Protein AF-A0A8S3BQ36-F1 (afdb_monomer)

pLDDT: mean 84.86, std 11.92, range [44.97, 96.44]

Foldseek 3Di:
DDQCLVVLVVVDDDDPPDADEAEDAPPCPPDHNPVSNVVRHHYDHDYDDPPDDPVVVVCVVCVPPDPPNVVVVVVVD

Sequence (77 aa):
GTDPSVFVKSIVHLNKNETALYVRGDDMADFPSRHVVEELMPVKFLPYTNGVSSTKLRKELFSHIKENDMEHLEKIN

Organism: NCBI:txid392030

Mean predicted aligned error: 9.1 Å

Nearest PDB structures (foldseek):
  1yn9-assembly3_C  TM=3.970E-01  e=6.881E+00  Autographa californica nucleopolyhedrovirus
  1svv-assembly1_B  TM=3.888E-01  e=7.380E+00  Leishmania major
  7u32-assembly1_F  TM=3.566E-01  e=6.415E+00  Visna/maedi virus EV1 KV1772
  3awe-assembly2_B  TM=3.175E-01  e=7.916E+00  Ciona intestinalis

Solvent-accessible surface area (backbone atoms only — not comparable to full-atom values): 5168 Å² total; per-residue (Å²): 134,85,80,52,48,67,57,59,60,68,75,60,82,76,61,95,92,57,85,69,73,47,76,42,64,56,90,56,83,86,45,87,46,46,70,57,47,56,74,77,27,57,74,43,71,38,77,83,62,84,96,66,48,72,69,56,51,50,47,63,75,46,65,81,64,54,100,80,45,61,79,58,60,65,75,77,111

Secondary structure (DSSP, 8-state):
---THHHHHHH----TT----EEEETT-SS-TTHHHHHHHS-EEEEPP-TT--HHHHHHHHHTT--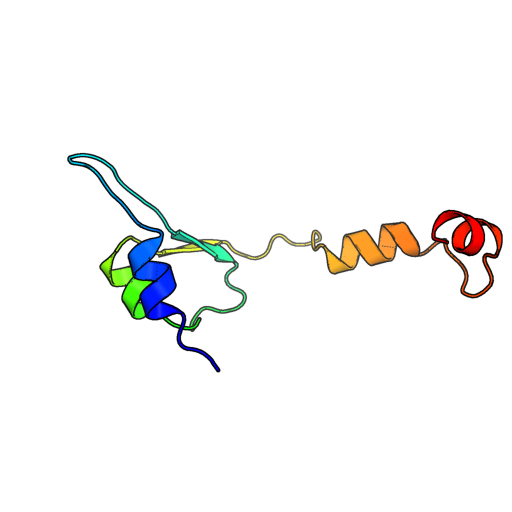TT-HHHHTT--

Radius of gyration: 19.86 Å; Cα contacts (8 Å, |Δi|>4): 51; chains: 1; bounding box: 33×28×52 Å

Structure (mmCIF, N/CA/C/O backbone):
data_AF-A0A8S3BQ36-F1
#
_entry.id   AF-A0A8S3BQ36-F1
#
loop_
_atom_site.group_PDB
_atom_site.id
_atom_site.type_symbol
_atom_site.label_atom_id
_atom_site.label_alt_id
_atom_site.label_comp_id
_atom_site.label_asym_id
_atom_site.label_entity_id
_atom_site.label_seq_id
_atom_site.pdbx_PDB_ins_code
_atom_site.Cartn_x
_atom_site.Cartn_y
_atom_site.Cartn_z
_atom_site.occupancy
_atom_site.B_iso_or_equiv
_atom_site.auth_seq_id
_atom_site.auth_comp_id
_atom_site.auth_asym_id
_atom_site.auth_atom_id
_atom_site.pdbx_PDB_model_num
ATOM 1 N N . GLY A 1 1 ? 10.389 13.973 1.526 1.00 62.38 1 GLY A N 1
ATOM 2 C CA . GLY A 1 1 ? 9.251 13.161 1.062 1.00 62.38 1 GLY A CA 1
ATOM 3 C C . GLY A 1 1 ? 8.027 13.571 1.843 1.00 62.38 1 GLY A C 1
ATOM 4 O O . GLY A 1 1 ? 8.178 13.928 3.003 1.00 62.38 1 GLY A O 1
ATOM 5 N N . THR A 1 2 ? 6.857 13.579 1.213 1.00 79.62 2 THR A N 1
ATOM 6 C CA . THR A 1 2 ? 5.581 13.836 1.897 1.00 79.62 2 THR A CA 1
ATOM 7 C C . THR A 1 2 ? 5.182 12.595 2.688 1.00 79.62 2 THR A C 1
ATOM 9 O O . THR A 1 2 ? 5.282 11.493 2.156 1.00 79.62 2 THR A O 1
ATOM 12 N N . ASP A 1 3 ? 4.756 12.769 3.937 1.00 86.19 3 ASP A N 1
ATOM 13 C CA . ASP A 1 3 ? 4.249 11.685 4.780 1.00 86.19 3 ASP A CA 1
ATOM 14 C C . ASP A 1 3 ? 2.829 11.277 4.329 1.00 86.19 3 ASP A C 1
ATOM 16 O O . ASP A 1 3 ? 1.906 12.093 4.435 1.00 86.19 3 ASP A O 1
ATOM 20 N N . PRO A 1 4 ? 2.613 10.04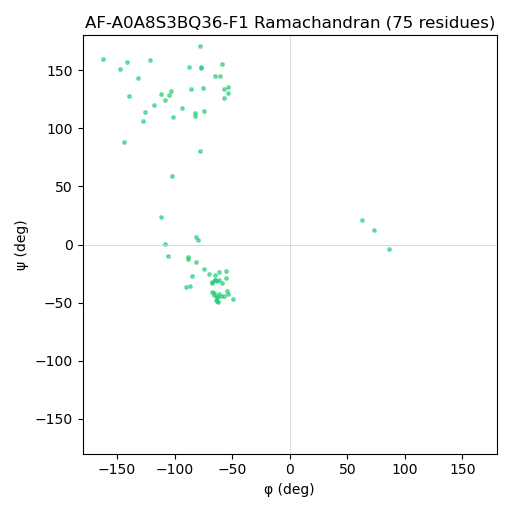8 3.815 1.00 89.88 4 PRO A N 1
ATOM 21 C CA . PRO A 1 4 ? 1.298 9.613 3.356 1.00 89.88 4 PRO A CA 1
ATOM 22 C C . PRO A 1 4 ? 0.358 9.177 4.494 1.00 89.88 4 PRO A C 1
ATOM 24 O O . PRO A 1 4 ? -0.766 8.761 4.215 1.00 89.88 4 PRO A O 1
ATOM 27 N N . SER A 1 5 ? 0.760 9.290 5.765 1.00 90.50 5 SER A N 1
ATOM 28 C CA . SER A 1 5 ? 0.005 8.778 6.921 1.00 90.50 5 SER A CA 1
ATOM 29 C C . SER A 1 5 ? -1.446 9.262 6.976 1.00 90.50 5 SER A C 1
ATOM 31 O O . SER A 1 5 ? -2.354 8.473 7.235 1.00 90.50 5 SER A O 1
ATOM 33 N N . VAL A 1 6 ? -1.693 10.546 6.697 1.00 92.25 6 VAL A N 1
ATOM 34 C CA . VAL A 1 6 ? -3.051 11.124 6.701 1.00 92.25 6 VAL A CA 1
ATOM 35 C C . VAL A 1 6 ? -3.916 10.522 5.597 1.00 92.25 6 VAL A C 1
ATOM 37 O O . VAL A 1 6 ? -5.083 10.200 5.824 1.00 92.25 6 VAL A O 1
ATOM 40 N N . PHE A 1 7 ? -3.339 10.332 4.412 1.00 91.38 7 PHE A N 1
ATOM 41 C CA . PHE A 1 7 ? -4.032 9.713 3.290 1.00 91.38 7 PHE A CA 1
ATOM 42 C C . PHE A 1 7 ? -4.405 8.268 3.622 1.00 91.38 7 PHE A C 1
ATOM 44 O O . PHE A 1 7 ? -5.570 7.901 3.507 1.00 91.38 7 PHE A O 1
ATOM 51 N N . VAL A 1 8 ? -3.450 7.481 4.130 1.00 90.69 8 VAL A N 1
ATOM 52 C CA . VAL A 1 8 ? -3.674 6.081 4.525 1.00 90.69 8 VAL A CA 1
ATOM 53 C C . VAL A 1 8 ? -4.796 5.964 5.560 1.00 90.69 8 VAL A C 1
ATOM 55 O O . VAL A 1 8 ? -5.679 5.126 5.408 1.00 90.69 8 VAL A O 1
ATOM 58 N N . LYS A 1 9 ? -4.821 6.837 6.574 1.00 91.50 9 LYS A N 1
ATOM 59 C CA . LYS A 1 9 ? -5.906 6.859 7.571 1.00 91.50 9 LYS A CA 1
ATOM 60 C C . LYS A 1 9 ? -7.268 7.186 6.966 1.00 91.50 9 LYS A C 1
ATOM 62 O O . LYS A 1 9 ? -8.279 6.710 7.460 1.00 91.50 9 LYS A O 1
ATOM 67 N N . SER A 1 10 ? -7.294 7.994 5.912 1.00 91.94 10 SER A N 1
ATOM 68 C CA . SER A 1 10 ? -8.537 8.478 5.305 1.00 91.94 10 SER A CA 1
ATOM 69 C C . SER A 1 10 ? -9.137 7.499 4.294 1.00 91.94 10 SER A C 1
ATOM 71 O O . SER A 1 10 ? -10.346 7.513 4.089 1.00 91.94 10 SER A O 1
ATOM 73 N N . ILE A 1 11 ? -8.320 6.656 3.652 1.00 90.44 11 ILE A N 1
ATOM 74 C CA . ILE A 1 11 ? -8.806 5.687 2.652 1.00 90.44 11 ILE A CA 1
ATOM 75 C C . ILE A 1 11 ? -9.390 4.411 3.270 1.00 90.44 11 ILE A C 1
ATOM 77 O O . ILE A 1 11 ? -10.046 3.644 2.569 1.00 90.44 11 ILE A O 1
ATOM 81 N N . VAL A 1 12 ? -9.139 4.158 4.558 1.00 89.38 12 VAL A N 1
ATOM 82 C CA . VAL A 1 12 ? -9.612 2.959 5.256 1.00 89.38 12 VAL A CA 1
ATOM 83 C C . VAL A 1 12 ? -10.831 3.319 6.092 1.00 89.38 12 VAL A C 1
ATOM 85 O O . VAL A 1 12 ? -10.723 3.992 7.113 1.00 89.38 12 VAL A O 1
ATOM 88 N N . HIS A 1 13 ? -11.997 2.842 5.670 1.00 89.94 13 HIS A N 1
ATOM 89 C CA . HIS A 1 13 ? -13.243 2.991 6.409 1.00 89.94 13 HIS A CA 1
ATOM 90 C C . HIS A 1 13 ? -13.889 1.615 6.564 1.00 89.94 13 HIS A C 1
ATOM 92 O O . HIS A 1 13 ? -14.367 1.054 5.583 1.00 89.94 13 HIS A O 1
ATOM 98 N N . LEU A 1 14 ? -13.839 1.061 7.778 1.00 89.81 14 LEU A N 1
ATOM 99 C CA . LEU A 1 14 ? -14.375 -0.262 8.099 1.00 89.81 14 LEU A CA 1
ATOM 100 C C . LEU A 1 14 ? -15.639 -0.125 8.945 1.00 89.81 14 LEU A C 1
ATOM 102 O O . LEU A 1 14 ? -15.612 0.468 10.026 1.00 89.81 14 LEU A O 1
ATOM 106 N N . ASN A 1 15 ? -16.735 -0.712 8.476 1.00 92.06 15 ASN A N 1
ATOM 107 C CA . ASN A 1 15 ? -17.950 -0.880 9.261 1.00 92.06 15 ASN A CA 1
ATOM 108 C C . ASN A 1 15 ? -17.811 -2.041 10.256 1.00 92.06 15 ASN A C 1
ATOM 110 O O . ASN A 1 15 ? -16.877 -2.847 10.221 1.00 92.06 15 ASN A O 1
ATOM 114 N N . LYS A 1 16 ? -18.792 -2.168 11.157 1.00 91.94 16 LYS A N 1
ATOM 115 C CA . LYS A 1 16 ? -18.854 -3.294 12.095 1.00 91.94 16 LYS A CA 1
ATOM 116 C C . LYS A 1 16 ? -18.870 -4.625 11.326 1.00 91.94 16 LYS A C 1
ATOM 118 O O . LYS A 1 16 ? -19.761 -4.847 10.513 1.00 91.94 16 LYS A O 1
ATOM 123 N N . ASN A 1 17 ? -17.939 -5.517 11.672 1.00 92.69 17 ASN A N 1
ATOM 124 C CA . ASN A 1 17 ? -17.707 -6.836 11.059 1.00 92.69 17 ASN A CA 1
ATOM 125 C C . ASN A 1 17 ? -17.060 -6.826 9.660 1.00 92.69 17 ASN A C 1
ATOM 127 O O . ASN A 1 17 ? -17.021 -7.874 9.018 1.00 92.69 17 ASN A O 1
ATOM 131 N N . GLU A 1 18 ? -16.531 -5.696 9.190 1.00 94.00 18 GLU A N 1
ATOM 132 C CA . GLU A 1 18 ? -15.688 -5.673 7.992 1.00 94.00 18 GLU A CA 1
ATOM 133 C C . GLU A 1 18 ? -14.218 -5.924 8.342 1.00 94.00 18 GLU A C 1
ATOM 13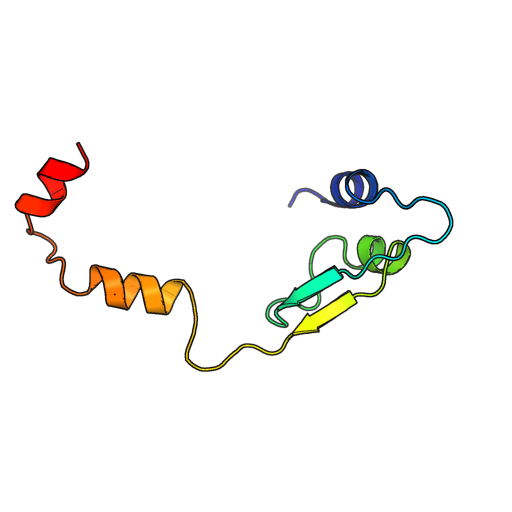5 O O . GLU A 1 18 ? -13.748 -5.630 9.442 1.00 94.00 18 GLU A O 1
ATOM 140 N N . THR A 1 19 ? -13.479 -6.472 7.382 1.00 92.9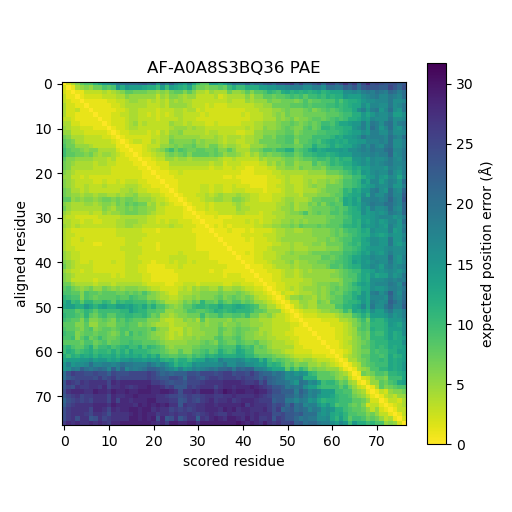4 19 THR A N 1
ATOM 141 C CA . THR A 1 19 ? -12.046 -6.751 7.507 1.00 92.94 19 THR A CA 1
ATOM 142 C C . THR A 1 19 ? -11.316 -6.224 6.286 1.00 92.94 19 THR A C 1
ATOM 144 O O . THR A 1 19 ? -11.817 -6.363 5.171 1.00 92.94 19 THR A O 1
ATOM 147 N N . ALA A 1 20 ? -10.108 -5.701 6.479 1.00 93.81 20 ALA A N 1
ATOM 148 C CA . ALA A 1 20 ? -9.222 -5.310 5.389 1.00 93.81 20 ALA A CA 1
ATOM 149 C C . ALA A 1 20 ? -7.884 -6.053 5.458 1.00 93.81 20 ALA A C 1
ATOM 151 O O . ALA A 1 20 ? -7.476 -6.550 6.508 1.00 93.81 20 ALA A O 1
ATOM 152 N N . LEU A 1 21 ? -7.211 -6.114 4.311 1.00 95.00 21 LEU A N 1
ATOM 153 C CA . LEU A 1 21 ? -5.865 -6.645 4.150 1.00 95.00 21 LEU A CA 1
ATOM 154 C C . LEU A 1 21 ? -5.109 -5.745 3.177 1.00 95.00 21 LEU A C 1
ATOM 156 O O . LEU A 1 21 ? -5.573 -5.514 2.059 1.00 95.00 21 LEU A O 1
ATOM 160 N N . TYR A 1 22 ? -3.926 -5.288 3.574 1.00 94.81 22 TYR A N 1
ATOM 161 C CA . TYR A 1 22 ? -3.048 -4.538 2.688 1.00 94.81 22 TYR A CA 1
ATOM 162 C C . TYR A 1 22 ? -2.057 -5.489 2.014 1.00 94.81 22 TYR A C 1
ATOM 164 O O . TYR A 1 22 ? -1.243 -6.125 2.685 1.00 94.81 22 TYR A O 1
ATOM 172 N N . VAL A 1 23 ? -2.113 -5.587 0.685 1.00 94.69 23 VAL A N 1
ATOM 173 C CA . VAL A 1 23 ? -1.256 -6.486 -0.101 1.00 94.69 23 VAL A CA 1
ATOM 174 C C . VAL A 1 23 ? -0.268 -5.674 -0.933 1.00 94.69 23 VAL A C 1
ATOM 176 O O . VAL A 1 23 ? -0.666 -4.763 -1.657 1.00 94.69 23 VAL A O 1
ATOM 179 N N . ARG A 1 24 ? 1.023 -6.012 -0.851 1.00 93.12 24 ARG A N 1
ATOM 180 C CA . ARG A 1 24 ? 2.104 -5.339 -1.590 1.00 93.12 24 ARG A CA 1
ATOM 181 C C . ARG A 1 24 ? 3.149 -6.340 -2.073 1.00 93.12 24 ARG A C 1
ATOM 183 O O . ARG A 1 24 ? 3.294 -7.400 -1.475 1.00 93.12 24 ARG A O 1
ATOM 190 N N . GLY A 1 25 ? 3.903 -5.986 -3.112 1.00 91.81 25 GLY A N 1
ATOM 191 C CA . GLY A 1 25 ? 5.182 -6.638 -3.400 1.00 91.81 25 GLY A CA 1
ATOM 192 C C . GLY A 1 25 ? 6.172 -6.508 -2.236 1.00 91.81 25 GLY A C 1
ATOM 193 O O . GLY A 1 25 ? 6.070 -5.601 -1.408 1.00 91.81 25 GLY A O 1
ATOM 194 N N . ASP A 1 26 ? 7.115 -7.440 -2.167 1.00 92.00 26 ASP A N 1
ATOM 195 C CA . ASP A 1 26 ? 8.220 -7.466 -1.205 1.00 92.00 26 ASP A CA 1
ATOM 196 C C . ASP A 1 26 ? 9.412 -6.570 -1.601 1.00 92.00 26 ASP A C 1
ATOM 198 O O . ASP A 1 26 ? 10.431 -6.549 -0.913 1.00 92.00 26 ASP A O 1
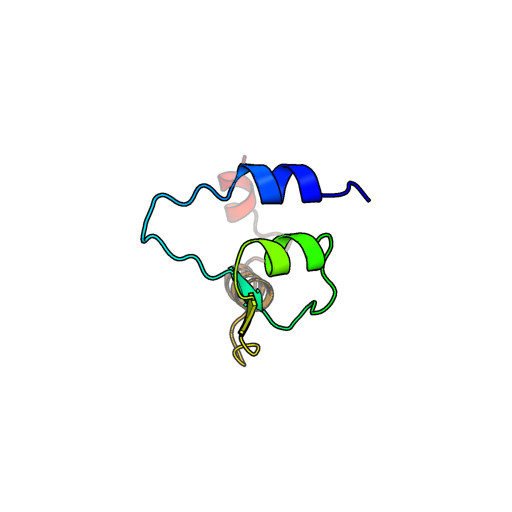ATOM 202 N N . ASP A 1 27 ? 9.268 -5.780 -2.670 1.00 89.25 27 ASP A N 1
ATOM 203 C CA . ASP A 1 27 ? 10.284 -4.884 -3.231 1.00 89.25 27 ASP A CA 1
ATOM 204 C C . ASP A 1 27 ? 10.682 -3.737 -2.289 1.00 89.25 27 ASP A C 1
ATOM 206 O O . ASP A 1 27 ? 11.802 -3.230 -2.355 1.00 89.25 27 ASP A O 1
ATOM 210 N N . MET A 1 28 ? 9.778 -3.335 -1.392 1.00 88.88 28 MET A N 1
ATOM 211 C CA . MET A 1 28 ? 10.029 -2.303 -0.388 1.00 88.88 28 MET A CA 1
ATOM 212 C C . MET A 1 28 ? 9.309 -2.637 0.920 1.00 88.88 28 MET A C 1
ATOM 214 O O . MET A 1 28 ? 8.178 -2.211 1.159 1.00 88.88 28 MET A O 1
ATOM 218 N N . ALA A 1 29 ? 9.986 -3.394 1.785 1.00 89.88 29 ALA A N 1
ATOM 219 C CA . ALA A 1 29 ? 9.448 -3.787 3.085 1.00 89.88 29 ALA A CA 1
ATOM 220 C C . ALA A 1 29 ? 9.292 -2.607 4.063 1.00 89.88 29 ALA A C 1
ATOM 222 O O . ALA A 1 29 ? 8.371 -2.619 4.875 1.00 89.88 29 ALA A O 1
ATOM 223 N N . ASP A 1 30 ? 10.157 -1.592 3.993 1.00 91.81 30 ASP A N 1
ATOM 224 C CA . ASP A 1 30 ? 10.118 -0.402 4.861 1.00 91.81 30 ASP A CA 1
ATOM 225 C C . ASP A 1 30 ? 9.520 0.808 4.126 1.00 91.81 30 ASP A C 1
ATOM 227 O O . ASP A 1 30 ? 10.169 1.821 3.871 1.00 91.81 30 ASP A O 1
ATOM 231 N N . PHE A 1 31 ? 8.279 0.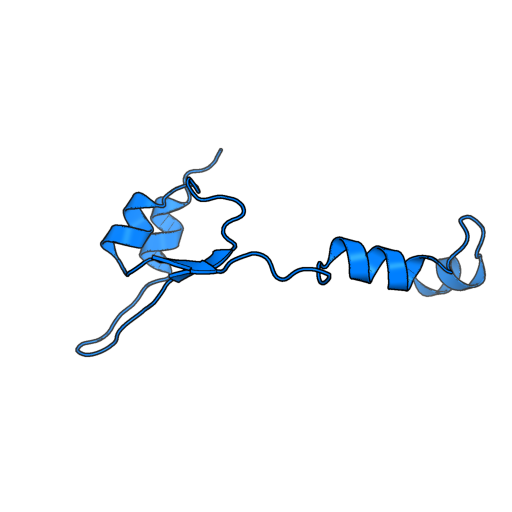655 3.665 1.00 91.81 31 PHE A N 1
ATOM 232 C CA . PHE A 1 31 ? 7.602 1.707 2.915 1.00 91.81 31 PHE A CA 1
ATOM 233 C C . PHE A 1 31 ? 7.085 2.829 3.840 1.00 91.81 31 PHE A C 1
ATOM 235 O O . PHE A 1 31 ? 6.724 2.574 4.993 1.00 91.81 31 PHE A O 1
ATOM 242 N N . PRO A 1 32 ? 6.972 4.076 3.339 1.00 92.00 32 PRO A N 1
ATOM 243 C CA . PRO A 1 32 ? 6.457 5.195 4.127 1.00 92.00 32 PRO A CA 1
ATOM 244 C C . PRO A 1 32 ? 5.083 4.903 4.742 1.00 92.00 32 PRO A C 1
ATOM 246 O O . PRO A 1 32 ? 4.195 4.383 4.068 1.00 92.00 32 PRO A O 1
ATOM 249 N N . SER A 1 33 ? 4.912 5.257 6.018 1.00 92.31 33 SER A N 1
ATOM 250 C CA . SER A 1 33 ? 3.681 5.031 6.798 1.00 92.31 33 SER A CA 1
ATOM 251 C C . SER A 1 33 ? 3.295 3.566 7.011 1.00 92.31 33 SER A C 1
ATOM 253 O O . SER A 1 33 ? 2.146 3.286 7.347 1.00 92.31 33 SER A O 1
ATOM 255 N N . ARG A 1 34 ? 4.237 2.621 6.885 1.00 93.56 34 ARG A N 1
ATOM 256 C CA . ARG A 1 34 ? 4.000 1.207 7.213 1.00 93.56 34 ARG A CA 1
ATOM 257 C C . ARG A 1 34 ? 3.353 1.008 8.583 1.00 93.56 34 ARG A C 1
ATOM 259 O O . ARG A 1 34 ? 2.358 0.298 8.667 1.00 93.56 34 ARG A O 1
ATOM 266 N N . HIS A 1 35 ? 3.867 1.684 9.608 1.00 94.00 35 HIS A N 1
ATOM 267 C CA . HIS A 1 35 ? 3.323 1.626 10.967 1.00 94.00 35 HIS A CA 1
ATOM 268 C C . HIS A 1 35 ? 1.825 1.981 11.015 1.00 94.00 35 HIS A C 1
ATOM 270 O O . HIS A 1 35 ? 1.053 1.296 11.670 1.00 94.00 35 HIS A O 1
ATOM 276 N N . VAL A 1 36 ? 1.388 2.985 10.245 1.00 94.25 36 VAL A N 1
ATOM 277 C CA . VAL A 1 36 ? -0.029 3.373 10.150 1.00 94.25 36 VAL A CA 1
ATOM 278 C C . VAL A 1 36 ? -0.864 2.298 9.465 1.00 94.25 36 VAL A C 1
ATOM 280 O O . VAL A 1 36 ? -1.986 2.032 9.881 1.00 94.25 36 VAL A O 1
ATOM 283 N N . VAL A 1 37 ? -0.343 1.687 8.398 1.00 94.56 37 VAL A N 1
ATOM 284 C CA . VAL A 1 37 ? -1.051 0.593 7.723 1.00 94.56 37 VAL A CA 1
ATOM 285 C C . VAL A 1 37 ? -1.220 -0.588 8.677 1.00 94.56 37 VAL A C 1
ATOM 287 O O . VAL A 1 37 ? -2.325 -1.107 8.775 1.00 94.56 37 VAL A O 1
ATOM 290 N N . GLU A 1 38 ? -0.163 -0.964 9.402 1.00 94.94 38 GLU A N 1
ATOM 291 C CA . GLU A 1 38 ? -0.172 -2.071 10.369 1.00 94.94 38 GLU A CA 1
ATOM 292 C C . GLU A 1 38 ? -1.108 -1.819 11.566 1.00 94.94 38 GLU A C 1
ATOM 294 O O . GLU A 1 38 ? -1.691 -2.769 12.085 1.00 94.94 38 GLU A O 1
ATOM 299 N N . GLU A 1 39 ? -1.306 -0.559 11.973 1.00 93.81 39 GLU A N 1
ATOM 300 C CA . GLU A 1 39 ? -2.316 -0.173 12.974 1.00 93.81 39 GLU A CA 1
ATOM 301 C C . GLU A 1 39 ? -3.757 -0.372 12.475 1.00 93.81 39 GLU A C 1
ATOM 303 O O . GLU A 1 39 ? -4.650 -0.671 13.268 1.00 93.81 39 GLU A O 1
ATOM 308 N N . LEU A 1 40 ? -4.001 -0.187 11.173 1.00 93.00 40 LEU A N 1
ATOM 309 C CA . LEU A 1 40 ? -5.341 -0.252 10.578 1.00 93.00 40 LEU A CA 1
ATOM 310 C C . LEU A 1 40 ? -5.714 -1.661 10.106 1.00 93.00 40 LEU A C 1
ATOM 312 O O . LEU A 1 40 ? -6.883 -2.042 10.173 1.00 93.00 40 LEU A O 1
ATOM 316 N N . MET A 1 41 ? -4.751 -2.420 9.581 1.00 94.69 41 MET A N 1
ATOM 317 C CA . MET A 1 41 ? -4.979 -3.748 9.013 1.00 94.69 41 MET A CA 1
ATOM 318 C C . MET A 1 41 ? -3.681 -4.562 8.879 1.00 94.69 41 MET A C 1
ATOM 320 O O . MET A 1 41 ? -2.590 -3.999 8.787 1.00 94.69 41 MET A O 1
ATOM 324 N N . PRO A 1 42 ? -3.768 -5.899 8.774 1.00 95.19 42 PRO A N 1
ATOM 325 C CA . PRO A 1 42 ? -2.604 -6.724 8.483 1.00 95.19 42 PRO A CA 1
ATOM 326 C C . PRO A 1 42 ? -1.961 -6.367 7.135 1.00 95.19 42 PRO A C 1
ATOM 328 O O . PRO A 1 42 ? -2.650 -6.074 6.153 1.00 95.19 42 PRO A O 1
ATOM 331 N N . VAL A 1 43 ? -0.633 -6.466 7.075 1.00 95.94 43 VAL A N 1
ATOM 332 C CA . VAL A 1 43 ? 0.152 -6.310 5.844 1.00 95.94 43 VAL A CA 1
ATOM 333 C C . VAL A 1 43 ? 0.622 -7.678 5.361 1.00 95.94 43 VAL A C 1
ATOM 335 O O . VAL A 1 43 ? 1.231 -8.441 6.113 1.00 95.94 43 VAL A O 1
ATOM 338 N N . LYS A 1 44 ? 0.378 -7.985 4.085 1.00 96.44 44 LYS A N 1
ATOM 339 C CA . LYS A 1 44 ? 0.899 -9.180 3.419 1.00 96.44 44 LYS A CA 1
ATOM 340 C C . LYS A 1 44 ? 1.809 -8.798 2.260 1.00 96.44 44 LYS A C 1
ATOM 342 O O . LYS A 1 44 ? 1.376 -8.180 1.290 1.00 96.44 44 LYS A O 1
ATOM 347 N N . PHE A 1 45 ? 3.057 -9.245 2.350 1.00 95.31 45 PHE A N 1
ATOM 348 C CA . PHE A 1 45 ? 4.006 -9.164 1.249 1.00 95.31 45 PHE A CA 1
ATOM 349 C C . PHE A 1 45 ? 3.853 -10.368 0.320 1.00 95.31 45 PHE A C 1
ATOM 351 O O . PHE A 1 45 ? 3.738 -11.512 0.777 1.00 95.31 45 PHE A O 1
ATOM 358 N N . LEU A 1 46 ? 3.830 -10.093 -0.980 1.00 92.44 46 LEU A N 1
ATOM 359 C CA . LEU A 1 46 ? 3.840 -11.084 -2.042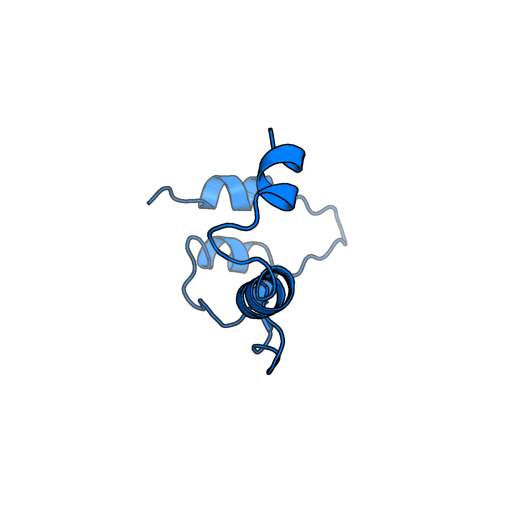 1.00 92.44 46 LEU A CA 1
ATOM 360 C C . LEU A 1 46 ? 5.241 -11.159 -2.646 1.00 92.44 46 LEU A C 1
ATOM 362 O O . LEU A 1 46 ? 5.796 -10.110 -2.979 1.00 92.44 46 LEU A O 1
ATOM 366 N N . PRO A 1 47 ? 5.788 -12.372 -2.826 1.00 89.12 47 PRO A N 1
ATOM 367 C CA . PRO A 1 47 ? 7.067 -12.532 -3.488 1.00 89.12 47 PRO A CA 1
ATOM 368 C C . PRO A 1 47 ? 6.965 -12.093 -4.945 1.00 89.12 47 PRO A C 1
ATOM 370 O O . PRO A 1 47 ? 5.949 -12.324 -5.615 1.00 89.12 47 PRO A O 1
ATOM 373 N N . TYR A 1 48 ? 8.042 -11.504 -5.455 1.00 84.75 48 TYR A N 1
ATOM 374 C CA . TYR A 1 48 ? 8.144 -11.198 -6.874 1.00 84.75 48 TYR A CA 1
ATOM 375 C C . TYR A 1 48 ? 7.884 -12.440 -7.746 1.00 84.75 48 TYR A C 1
ATOM 377 O O . TYR A 1 48 ? 8.471 -13.509 -7.558 1.00 84.75 48 TYR A O 1
ATOM 385 N N . THR A 1 49 ? 7.009 -12.290 -8.744 1.00 85.94 49 THR A N 1
ATOM 386 C CA . THR A 1 49 ? 6.745 -13.347 -9.725 1.00 85.94 49 THR A CA 1
ATOM 387 C C . THR A 1 49 ? 7.810 -13.313 -10.811 1.00 85.94 49 THR A C 1
ATOM 389 O O . THR A 1 49 ? 7.887 -12.380 -11.613 1.00 85.94 49 THR A O 1
ATOM 392 N N . ASN A 1 50 ? 8.633 -14.359 -10.857 1.00 81.38 50 ASN A N 1
ATOM 393 C CA . ASN A 1 50 ? 9.697 -14.465 -11.845 1.00 81.38 50 ASN A CA 1
ATOM 394 C C . ASN A 1 50 ? 9.154 -14.379 -13.277 1.00 81.38 50 ASN A C 1
ATOM 396 O O . ASN A 1 50 ? 8.195 -15.048 -13.650 1.00 81.38 50 ASN A O 1
ATOM 400 N N . GLY A 1 51 ? 9.819 -13.567 -14.097 1.00 77.62 51 GLY A N 1
ATOM 401 C CA . GLY A 1 51 ? 9.541 -13.472 -15.528 1.00 77.62 51 GLY A CA 1
ATOM 402 C C . GLY A 1 51 ? 8.437 -12.496 -15.936 1.00 77.62 51 GLY A C 1
ATOM 403 O O . GLY A 1 51 ? 8.300 -12.290 -17.142 1.00 77.62 51 GLY A O 1
ATOM 404 N N . VAL A 1 52 ? 7.732 -11.851 -14.997 1.00 80.12 52 VAL A N 1
ATOM 405 C CA . VAL A 1 52 ? 6.659 -10.885 -15.292 1.00 80.12 52 VAL A CA 1
ATOM 406 C C . VAL A 1 52 ? 6.933 -9.551 -14.594 1.00 80.12 52 VAL A C 1
ATOM 408 O O . VAL A 1 52 ? 6.890 -9.451 -13.374 1.00 80.12 52 VAL A O 1
ATOM 411 N N . SER A 1 53 ? 7.186 -8.497 -15.372 1.00 86.12 53 SER A N 1
ATOM 412 C CA . SER A 1 53 ? 7.189 -7.117 -14.870 1.00 86.12 53 SER A CA 1
ATOM 413 C C . SER A 1 53 ? 6.714 -6.150 -15.944 1.00 86.12 53 SER A C 1
ATOM 415 O O . SER A 1 53 ? 6.943 -6.374 -17.134 1.00 86.12 53 SER A O 1
ATOM 417 N N . SER A 1 54 ? 6.103 -5.034 -15.541 1.00 86.88 54 SER A N 1
ATOM 418 C CA . SER A 1 54 ? 5.635 -4.015 -16.490 1.00 86.88 54 SER A CA 1
ATOM 419 C C . SER A 1 54 ? 6.777 -3.459 -17.343 1.00 86.88 54 SER A C 1
ATOM 421 O O . SER A 1 54 ? 6.579 -3.149 -18.511 1.00 86.88 54 SER A O 1
ATOM 423 N N . THR A 1 55 ? 7.991 -3.365 -16.792 1.00 86.69 55 THR A N 1
ATOM 424 C CA . THR A 1 55 ? 9.182 -2.949 -17.548 1.00 86.69 55 THR A CA 1
ATOM 425 C C . THR A 1 55 ? 9.552 -3.966 -18.622 1.00 86.69 55 THR A C 1
ATOM 427 O O . THR A 1 55 ? 9.846 -3.565 -19.745 1.00 86.69 55 THR A O 1
ATOM 430 N N . LYS A 1 56 ? 9.520 -5.265 -18.303 1.00 85.94 56 LYS A N 1
ATOM 431 C CA . LYS A 1 56 ? 9.793 -6.328 -19.276 1.00 85.94 56 LYS A CA 1
ATOM 432 C C . LYS A 1 56 ? 8.734 -6.346 -20.380 1.00 85.94 56 LYS A C 1
ATOM 434 O O . LYS A 1 56 ? 9.097 -6.285 -21.546 1.00 85.94 56 LYS A O 1
ATOM 439 N N . LEU A 1 57 ? 7.453 -6.298 -20.009 1.00 87.69 57 LEU A N 1
ATOM 440 C CA . LEU A 1 57 ? 6.338 -6.276 -20.960 1.00 87.69 57 LEU A CA 1
ATOM 441 C C . LEU A 1 57 ? 6.379 -5.051 -21.878 1.00 87.69 57 LEU A C 1
ATOM 443 O O . LEU A 1 57 ? 6.193 -5.190 -23.079 1.00 87.69 57 LEU A O 1
ATOM 447 N N . ARG A 1 58 ? 6.673 -3.855 -21.345 1.00 89.12 58 ARG A N 1
ATOM 448 C CA . ARG A 1 58 ? 6.847 -2.654 -22.178 1.00 89.12 58 ARG A CA 1
ATOM 449 C C . ARG A 1 58 ? 8.023 -2.800 -23.136 1.00 89.12 58 ARG A C 1
ATOM 451 O O . ARG A 1 58 ? 7.885 -2.467 -24.303 1.00 89.12 58 ARG A O 1
ATOM 458 N N . LYS A 1 59 ? 9.171 -3.303 -22.670 1.00 87.19 59 LYS A N 1
ATOM 45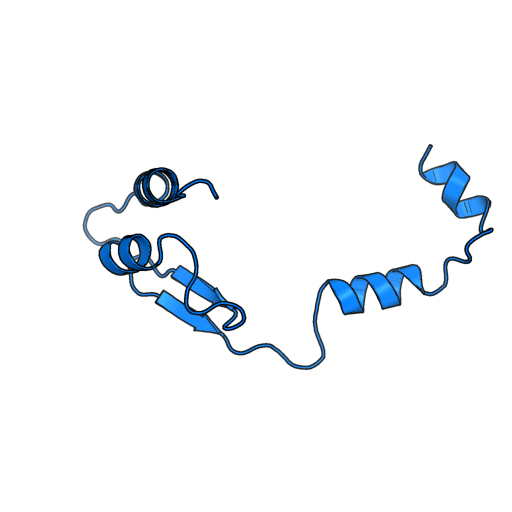9 C CA . LYS A 1 59 ? 10.326 -3.532 -23.550 1.00 87.19 59 LYS A CA 1
ATOM 460 C C . LYS A 1 59 ? 9.988 -4.510 -24.667 1.00 87.19 59 LYS A C 1
ATOM 462 O O . LYS A 1 59 ? 10.320 -4.231 -25.804 1.00 87.19 59 LYS A O 1
ATOM 467 N N . GLU A 1 60 ? 9.312 -5.610 -24.362 1.00 87.25 60 GLU A N 1
ATOM 468 C CA . GLU A 1 60 ? 8.864 -6.578 -25.368 1.00 87.25 60 GLU A CA 1
ATOM 469 C C . GLU A 1 60 ? 7.875 -5.936 -26.352 1.00 87.25 60 GLU A C 1
ATOM 471 O O . GLU A 1 60 ? 8.102 -5.990 -27.561 1.00 87.25 60 GLU A O 1
ATOM 476 N N . LEU A 1 61 ? 6.853 -5.237 -25.844 1.00 85.56 61 LEU A N 1
ATOM 477 C CA . LEU A 1 61 ? 5.841 -4.551 -26.650 1.00 85.56 61 LEU A CA 1
ATOM 478 C C . LEU A 1 61 ? 6.417 -3.450 -27.544 1.00 85.56 61 LEU A C 1
ATOM 480 O O . LEU A 1 61 ? 5.865 -3.208 -28.601 1.00 85.56 61 LEU A O 1
ATOM 484 N N . PHE A 1 62 ? 7.498 -2.782 -27.152 1.00 84.38 62 PHE A N 1
ATOM 485 C CA . PHE A 1 62 ? 8.077 -1.686 -27.936 1.00 84.38 62 PHE A CA 1
ATOM 486 C C . PHE A 1 62 ? 9.406 -2.054 -28.610 1.00 84.38 62 PHE A C 1
ATOM 488 O O . PHE A 1 62 ? 9.975 -1.238 -29.323 1.00 84.38 62 PHE A O 1
ATOM 495 N N . SER A 1 63 ? 9.894 -3.287 -28.437 1.00 80.88 63 SER A N 1
ATOM 496 C CA . SER A 1 63 ? 11.182 -3.752 -28.985 1.00 80.88 63 SER A CA 1
ATOM 497 C C . SER A 1 63 ? 11.262 -3.725 -30.512 1.00 80.88 63 SER A C 1
ATOM 499 O O . SER A 1 63 ? 12.358 -3.677 -31.066 1.00 80.88 63 SER A O 1
ATOM 501 N N . HIS A 1 64 ? 10.115 -3.772 -31.190 1.00 74.50 64 HIS A N 1
ATOM 502 C CA . HIS A 1 64 ? 10.015 -3.726 -32.647 1.00 74.50 64 HIS A CA 1
ATOM 503 C C . HIS A 1 64 ? 9.919 -2.301 -33.201 1.00 74.50 64 HIS A C 1
ATOM 505 O O . HIS A 1 64 ? 10.093 -2.117 -34.404 1.00 74.50 64 HIS A O 1
ATOM 511 N N . ILE A 1 65 ? 9.684 -1.304 -32.342 1.00 71.88 65 ILE A N 1
ATOM 512 C CA . ILE A 1 65 ? 9.615 0.100 -32.741 1.00 71.88 65 ILE A CA 1
ATOM 513 C C . ILE A 1 65 ? 11.043 0.626 -32.831 1.00 71.88 65 ILE A C 1
ATOM 515 O O . ILE A 1 65 ? 11.754 0.732 -31.830 1.00 71.88 65 ILE A O 1
ATOM 519 N N . LYS A 1 66 ? 11.492 0.909 -34.054 1.00 69.25 66 LYS A N 1
ATOM 520 C CA . LYS A 1 66 ? 12.804 1.521 -34.287 1.00 69.25 66 LYS A CA 1
ATOM 521 C C . LYS A 1 66 ? 12.733 3.013 -33.970 1.00 69.25 66 LYS A C 1
ATOM 523 O O . LYS A 1 66 ? 11.695 3.639 -34.142 1.00 69.25 66 LYS A O 1
ATOM 528 N N . GLU A 1 67 ? 13.863 3.599 -33.585 1.00 64.62 67 GLU A N 1
ATOM 529 C CA . GLU A 1 67 ? 13.979 5.031 -33.249 1.00 64.62 67 GLU A CA 1
ATOM 530 C C . GLU A 1 67 ? 13.504 5.965 -34.390 1.00 64.62 67 GLU A C 1
ATOM 532 O O . GLU A 1 67 ? 13.071 7.081 -34.131 1.00 64.62 67 GLU A O 1
ATOM 537 N N . ASN A 1 68 ? 13.499 5.468 -35.637 1.00 64.69 68 ASN A N 1
ATOM 538 C CA . ASN A 1 68 ? 13.078 6.183 -36.850 1.00 64.69 68 ASN A CA 1
ATOM 539 C C . ASN A 1 68 ? 11.776 5.637 -37.474 1.00 64.69 68 ASN A C 1
ATOM 541 O O . ASN A 1 68 ? 11.571 5.765 -38.682 1.00 64.69 68 ASN A O 1
ATOM 545 N N . ASP A 1 69 ? 10.920 4.972 -36.696 1.00 67.19 69 ASP A N 1
ATOM 546 C CA . ASP A 1 69 ? 9.649 4.433 -37.189 1.00 67.19 69 ASP A CA 1
ATOM 547 C C . ASP A 1 69 ? 8.588 5.546 -37.317 1.00 67.19 69 ASP A C 1
ATOM 549 O O . ASP A 1 69 ? 7.752 5.773 -36.437 1.00 67.19 69 ASP A O 1
ATOM 553 N N . MET A 1 70 ? 8.682 6.299 -38.420 1.00 62.75 70 MET A N 1
ATOM 554 C CA . MET A 1 70 ? 7.829 7.454 -38.738 1.00 62.75 70 MET A CA 1
ATOM 555 C C . MET A 1 70 ? 6.330 7.121 -38.723 1.00 62.75 70 MET A C 1
ATOM 557 O O . MET A 1 70 ? 5.518 7.976 -38.381 1.00 62.75 70 MET A O 1
ATOM 561 N N . GLU A 1 71 ? 5.958 5.872 -39.016 1.00 63.12 71 GLU A N 1
ATOM 562 C CA . GLU A 1 71 ? 4.562 5.418 -39.045 1.00 63.12 71 GLU A CA 1
ATOM 563 C C . GLU A 1 71 ? 3.929 5.359 -37.639 1.00 63.12 71 GLU A C 1
ATOM 565 O O . GLU A 1 71 ? 2.708 5.472 -37.487 1.00 63.12 71 GLU A O 1
ATOM 570 N N . HIS A 1 72 ? 4.746 5.201 -36.588 1.00 59.75 72 HIS A N 1
ATOM 571 C CA . HIS A 1 72 ? 4.276 5.239 -35.202 1.00 59.75 72 HIS A CA 1
ATOM 572 C C . HIS A 1 72 ? 4.233 6.668 -34.647 1.00 59.75 72 HIS A C 1
ATOM 574 O O . HIS A 1 72 ? 3.303 7.009 -33.920 1.00 59.75 72 HIS A O 1
ATOM 580 N N . LEU A 1 73 ? 5.187 7.522 -35.034 1.00 56.19 73 LEU A N 1
ATOM 581 C CA . LEU A 1 73 ? 5.246 8.929 -34.615 1.00 56.19 73 LEU A CA 1
ATOM 582 C C . LEU A 1 73 ? 4.062 9.762 -35.139 1.00 56.19 73 LEU A C 1
ATOM 584 O O . LEU A 1 73 ? 3.619 10.681 -34.455 1.00 56.19 73 LEU A O 1
ATOM 588 N N . GLU A 1 74 ? 3.504 9.418 -36.302 1.00 59.97 74 GLU A N 1
ATOM 589 C CA . GLU A 1 74 ? 2.311 10.081 -36.855 1.00 59.97 74 GLU A CA 1
ATOM 590 C C . GLU A 1 74 ? 0.998 9.705 -36.144 1.00 59.97 74 GLU A C 1
ATOM 592 O O . GLU A 1 74 ? 0.036 10.459 -36.225 1.00 59.97 74 GLU A O 1
ATOM 597 N N . LYS A 1 75 ? 0.934 8.572 -35.428 1.00 59.53 75 LYS A N 1
ATOM 598 C CA . LYS A 1 75 ? -0.287 8.117 -34.723 1.00 59.53 75 LYS A CA 1
ATOM 599 C C . LYS A 1 75 ? -0.420 8.649 -33.291 1.00 59.53 75 LYS A C 1
ATOM 601 O O . LYS A 1 75 ? -1.459 8.439 -32.669 1.00 59.53 75 LYS A O 1
ATOM 606 N N . ILE A 1 76 ? 0.637 9.257 -32.752 1.00 60.44 76 ILE A N 1
ATOM 607 C CA . ILE A 1 76 ? 0.702 9.757 -31.366 1.00 60.44 76 ILE A CA 1
ATOM 608 C C . ILE A 1 76 ? 0.596 11.299 -31.321 1.00 60.44 76 ILE A C 1
ATOM 610 O O . ILE A 1 76 ? 0.421 11.862 -30.241 1.00 60.44 76 ILE A O 1
ATOM 614 N N . ASN A 1 77 ? 0.661 11.970 -32.479 1.00 44.97 77 ASN A N 1
ATOM 615 C CA . ASN A 1 77 ? 0.374 13.401 -32.656 1.00 44.97 77 ASN A CA 1
ATOM 616 C C . ASN A 1 77 ? -1.071 13.625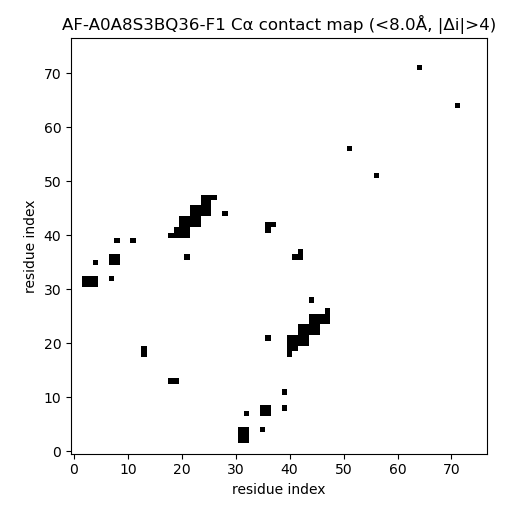 -33.117 1.00 44.97 77 ASN A C 1
ATOM 618 O O . ASN A 1 77 ? -1.615 14.702 -32.790 1.00 44.97 77 ASN A O 1
#